Protein AF-A0A841YKP3-F1 (afdb_monomer_lite)

Sequence (85 aa):
MAMQFVNVKVILYGITTFSTLVLPYFTGVMQVSFFVLLLTVIGFSGTCCWAMFGSIFSRIFAEHKRGLNVVMALLLGYCAISILL

pLDDT: mean 78.4, std 10.45, range [43.62, 94.25]

Foldseek 3Di:
DPDVPQPVVLVVVLVCCCVPPPVPPHPDPVVSVVVNVVSVVVSVVVSVVVVVVVVVVVVVCVVPVPVVVVVVVVVVVVVVVVVVD

Radius of gyration: 19.09 Å; chains: 1; bounding box: 46×20×48 Å

Structure (mmCIF, N/CA/C/O backbone):
data_AF-A0A841YKP3-F1
#
_entry.id   AF-A0A841YKP3-F1
#
loop_
_atom_site.group_PDB
_atom_site.id
_atom_site.type_symbol
_atom_site.label_atom_id
_atom_site.label_alt_id
_atom_site.label_comp_id
_atom_site.label_asym_id
_atom_site.label_entity_id
_atom_site.label_seq_id
_atom_site.pdbx_PDB_ins_code
_atom_site.Cartn_x
_atom_site.Cartn_y
_atom_site.Cartn_z
_atom_site.occupancy
_atom_site.B_iso_or_equiv
_atom_site.auth_seq_id
_atom_site.auth_comp_id
_atom_site.auth_asym_id
_atom_site.auth_atom_id
_atom_site.pdbx_PDB_model_num
ATOM 1 N N . MET A 1 1 ? -8.794 -9.632 -16.603 1.00 45.84 1 MET A N 1
ATOM 2 C CA . MET A 1 1 ? -7.841 -9.293 -15.521 1.00 45.84 1 MET A CA 1
ATOM 3 C C . MET A 1 1 ? -8.588 -9.204 -14.189 1.00 45.84 1 MET A C 1
ATOM 5 O O . MET A 1 1 ? -8.728 -8.126 -13.639 1.00 45.84 1 MET A O 1
ATOM 9 N N . ALA A 1 2 ? -9.121 -10.319 -13.682 1.00 50.44 2 ALA A N 1
ATOM 10 C CA . ALA A 1 2 ? -9.889 -10.324 -12.430 1.00 50.44 2 ALA A CA 1
ATOM 11 C C . ALA A 1 2 ? -9.011 -10.247 -11.160 1.00 50.44 2 ALA A C 1
ATOM 13 O O . ALA A 1 2 ? -9.541 -10.159 -10.063 1.00 50.44 2 ALA A O 1
ATOM 14 N N . MET A 1 3 ? -7.679 -10.327 -11.274 1.00 45.56 3 MET A N 1
ATOM 15 C CA . MET A 1 3 ? -6.816 -10.647 -10.133 1.00 45.56 3 MET A CA 1
ATOM 16 C C . MET A 1 3 ? -5.415 -10.035 -10.249 1.00 45.56 3 MET A C 1
ATOM 18 O O . MET A 1 3 ? -4.413 -10.733 -10.334 1.00 45.56 3 MET A O 1
ATOM 22 N N . GLN A 1 4 ? -5.311 -8.715 -10.180 1.00 43.62 4 GLN A N 1
ATOM 23 C CA . GLN A 1 4 ? -4.399 -8.220 -9.157 1.00 43.62 4 GLN A CA 1
ATOM 24 C C . GLN A 1 4 ? -5.331 -7.961 -7.995 1.00 43.62 4 GLN A C 1
ATOM 26 O O . GLN A 1 4 ? -6.043 -6.960 -8.017 1.00 43.62 4 GLN A O 1
ATOM 31 N N . PHE A 1 5 ? -5.454 -8.942 -7.092 1.00 54.28 5 PHE A N 1
ATOM 32 C CA . PHE A 1 5 ? -6.195 -8.764 -5.847 1.00 54.28 5 PHE A CA 1
ATOM 33 C C . PHE A 1 5 ? -5.878 -7.365 -5.350 1.00 54.28 5 PHE A C 1
ATOM 35 O O . PHE A 1 5 ? -4.694 -7.053 -5.185 1.00 54.28 5 PHE A O 1
ATOM 42 N N . VAL A 1 6 ? -6.914 -6.524 -5.256 1.00 56.97 6 VAL A N 1
ATOM 43 C CA . VAL A 1 6 ? -6.824 -5.148 -4.765 1.00 56.97 6 VAL A CA 1
ATOM 44 C C . VAL A 1 6 ? -5.755 -5.123 -3.686 1.00 56.97 6 VAL A C 1
ATOM 46 O O . VAL A 1 6 ? -5.885 -5.854 -2.710 1.00 56.97 6 VAL A O 1
ATOM 49 N N . ASN A 1 7 ? -4.663 -4.408 -3.982 1.00 70.44 7 ASN A N 1
ATOM 50 C CA . ASN A 1 7 ? -3.379 -4.410 -3.285 1.00 70.44 7 ASN A CA 1
ATOM 51 C C . ASN A 1 7 ? -3.400 -5.223 -1.972 1.00 70.44 7 ASN A C 1
ATOM 53 O O . ASN A 1 7 ? -3.800 -4.694 -0.937 1.00 70.44 7 ASN A O 1
ATOM 57 N N . VAL A 1 8 ? -3.000 -6.506 -2.005 1.00 71.75 8 VAL A N 1
ATOM 58 C CA . VAL A 1 8 ? -3.016 -7.409 -0.825 1.00 71.75 8 VAL A CA 1
ATOM 59 C C . VAL A 1 8 ? -2.384 -6.761 0.412 1.00 71.75 8 VAL A C 1
ATOM 61 O O . VAL A 1 8 ? -2.801 -7.030 1.535 1.00 71.75 8 VAL A O 1
ATOM 64 N N . LYS A 1 9 ? -1.430 -5.844 0.221 1.00 76.38 9 LYS A N 1
ATOM 65 C CA . LYS A 1 9 ? -0.798 -5.066 1.291 1.00 76.38 9 LYS A CA 1
ATOM 66 C C . LYS A 1 9 ? -1.800 -4.233 2.099 1.00 76.38 9 LYS A C 1
ATOM 68 O O . LYS A 1 9 ? -1.621 -4.116 3.303 1.00 76.38 9 LYS A O 1
ATOM 73 N N . VAL A 1 10 ? -2.848 -3.690 1.475 1.00 77.81 10 VAL A N 1
ATOM 74 C CA . VAL A 1 10 ? -3.927 -2.948 2.157 1.00 77.81 10 VAL A CA 1
ATOM 75 C C . VAL A 1 10 ? -4.777 -3.883 3.016 1.00 77.81 10 VAL A C 1
ATOM 77 O O . VAL A 1 10 ? -5.114 -3.538 4.145 1.00 77.81 10 VAL A O 1
ATOM 80 N N . ILE A 1 11 ? -5.069 -5.089 2.524 1.00 79.56 11 ILE A N 1
ATOM 81 C CA . ILE A 1 11 ? -5.808 -6.108 3.285 1.00 79.56 11 ILE A CA 1
ATOM 82 C C . ILE A 1 11 ? -4.974 -6.566 4.488 1.00 79.56 11 ILE A C 1
ATOM 84 O O . ILE A 1 11 ? -5.463 -6.576 5.617 1.00 79.56 11 ILE A O 1
ATOM 88 N N . LEU A 1 12 ? -3.692 -6.875 4.267 1.00 84.62 12 LEU A N 1
ATOM 89 C CA . LEU A 1 12 ? -2.756 -7.243 5.332 1.00 84.62 12 LEU A CA 1
ATOM 90 C C . LEU A 1 12 ? -2.574 -6.114 6.349 1.00 84.62 12 LEU A C 1
ATOM 92 O O . LEU A 1 12 ? -2.547 -6.388 7.545 1.00 84.62 12 LEU A O 1
ATOM 96 N N . TYR A 1 13 ? -2.498 -4.859 5.901 1.00 84.62 13 TYR A N 1
ATOM 97 C CA . TYR A 1 13 ? -2.471 -3.684 6.774 1.00 84.62 13 TYR A CA 1
ATOM 98 C C . TYR A 1 13 ? -3.723 -3.603 7.653 1.00 84.62 13 TYR A C 1
ATOM 100 O O . TYR A 1 13 ? -3.605 -3.412 8.862 1.00 84.62 13 TYR A O 1
ATOM 108 N N . GLY A 1 14 ? -4.907 -3.804 7.069 1.00 83.56 14 GLY A N 1
ATOM 109 C CA . GLY A 1 14 ? -6.165 -3.836 7.807 1.00 83.56 14 GLY A CA 1
ATOM 110 C C . GLY A 1 14 ? -6.164 -4.907 8.895 1.00 83.56 14 GLY A C 1
ATOM 111 O O . GLY A 1 14 ? -6.380 -4.593 10.061 1.00 83.56 14 GLY A O 1
ATOM 112 N N . ILE A 1 15 ? -5.843 -6.152 8.534 1.00 82.69 15 ILE A N 1
ATOM 113 C CA . ILE A 1 15 ? -5.829 -7.291 9.465 1.00 82.69 15 ILE A CA 1
ATOM 114 C C . ILE A 1 15 ? -4.785 -7.096 10.570 1.00 82.69 15 ILE A C 1
ATOM 116 O O . ILE A 1 15 ? -5.093 -7.300 11.743 1.00 82.69 15 ILE A O 1
ATOM 120 N N . THR A 1 16 ? -3.565 -6.682 10.221 1.00 85.12 16 THR A N 1
ATOM 121 C CA . THR A 1 16 ? -2.493 -6.470 11.207 1.00 85.12 16 THR A CA 1
ATOM 122 C C . THR A 1 16 ? -2.841 -5.349 12.170 1.00 85.12 16 THR A C 1
ATOM 124 O O . THR A 1 16 ? -2.835 -5.587 13.369 1.00 85.12 16 THR A O 1
ATOM 127 N N . THR A 1 17 ? -3.231 -4.175 11.672 1.00 81.81 17 THR A N 1
ATOM 128 C CA . THR A 1 17 ? -3.625 -3.026 12.505 1.00 81.81 17 THR A CA 1
ATOM 129 C C . THR A 1 17 ? -4.807 -3.373 13.406 1.00 81.81 17 THR A C 1
ATOM 131 O O . THR A 1 17 ? -4.816 -3.034 14.587 1.00 81.81 17 THR A O 1
ATOM 134 N N . PHE A 1 18 ? -5.797 -4.092 12.878 1.00 81.25 18 PHE A N 1
ATOM 135 C CA . PHE A 1 18 ? -6.949 -4.508 13.666 1.00 81.25 18 PHE A CA 1
ATOM 136 C C . PHE A 1 18 ? -6.546 -5.496 14.771 1.00 81.25 18 PHE A C 1
ATOM 138 O O . PHE A 1 18 ? -6.906 -5.311 15.933 1.00 81.25 18 PHE A O 1
ATOM 145 N N . SER A 1 19 ? -5.726 -6.496 14.440 1.00 78.44 19 SER A N 1
ATOM 146 C CA . SER A 1 19 ? -5.286 -7.523 15.388 1.00 78.44 19 SER A CA 1
ATOM 147 C C . SER A 1 19 ? -4.289 -7.024 16.435 1.00 78.44 19 SER A C 1
ATOM 149 O O . SER A 1 19 ? -4.302 -7.547 17.546 1.00 78.44 19 SER A O 1
ATOM 151 N N . THR A 1 20 ? -3.416 -6.065 16.112 1.00 78.12 20 THR A N 1
ATOM 152 C CA . THR A 1 20 ? -2.360 -5.595 17.029 1.00 78.12 20 THR A CA 1
ATOM 153 C C . THR A 1 20 ? -2.758 -4.366 17.834 1.00 78.12 20 THR A C 1
ATOM 155 O O . THR A 1 20 ? -2.281 -4.213 18.956 1.00 78.12 20 THR A O 1
ATOM 158 N N . LEU A 1 21 ? -3.622 -3.498 17.297 1.00 72.94 21 LEU A N 1
ATOM 159 C CA . LEU A 1 21 ? -3.956 -2.215 17.926 1.00 72.94 21 LEU A CA 1
ATOM 160 C C . LEU A 1 21 ? -5.410 -2.126 18.399 1.00 72.94 21 LEU A C 1
ATOM 162 O O . LEU A 1 21 ? -5.669 -1.44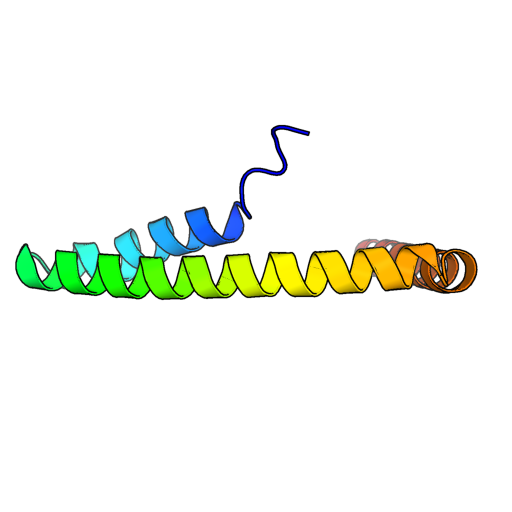0 19.384 1.00 72.94 21 LEU A O 1
ATOM 166 N N . VAL A 1 22 ? -6.356 -2.810 17.745 1.00 72.75 22 VAL A N 1
ATOM 167 C CA . VAL A 1 22 ? -7.788 -2.689 18.080 1.00 72.75 22 VAL A CA 1
ATOM 168 C C . VAL A 1 22 ? -8.235 -3.773 19.062 1.00 72.75 22 VAL A C 1
ATOM 170 O O . VAL A 1 22 ? -8.709 -3.443 20.146 1.00 72.75 22 VAL A O 1
ATOM 173 N N . LEU A 1 23 ? -8.035 -5.055 18.733 1.00 69.69 23 LEU A N 1
ATOM 174 C CA . LEU A 1 23 ? -8.471 -6.177 19.580 1.00 69.69 23 LEU A CA 1
ATOM 175 C C . LEU A 1 23 ? -7.896 -6.200 21.017 1.00 69.69 23 LEU A C 1
ATOM 177 O O . LEU A 1 23 ? -8.658 -6.525 21.926 1.00 69.69 23 LEU A O 1
ATOM 181 N N . PRO A 1 24 ? -6.606 -5.892 21.268 1.00 66.88 24 PRO A N 1
ATOM 182 C CA . PRO A 1 24 ? -6.051 -6.004 22.620 1.00 66.88 24 PRO A CA 1
ATOM 183 C C . PRO A 1 24 ? -6.356 -4.806 23.532 1.00 66.88 24 PRO A C 1
ATOM 185 O O . PRO A 1 24 ? -6.284 -4.951 24.749 1.00 66.88 24 PRO A O 1
ATOM 188 N N . TYR A 1 25 ? -6.705 -3.638 22.979 1.00 65.56 25 TYR A N 1
ATOM 189 C CA . TYR A 1 25 ? -6.879 -2.401 23.756 1.00 65.56 25 TYR A CA 1
ATOM 190 C C . TYR A 1 25 ? -8.330 -1.904 23.829 1.00 65.56 25 TYR A C 1
ATOM 192 O O . TYR A 1 25 ? -8.651 -1.129 24.730 1.00 65.56 25 TYR A O 1
ATOM 200 N N . PHE A 1 26 ? -9.220 -2.350 22.933 1.00 64.19 26 PHE A N 1
ATOM 201 C CA . PHE A 1 26 ? -10.588 -1.832 22.844 1.00 64.19 26 PHE A CA 1
ATOM 202 C C . PHE A 1 26 ? -11.628 -2.952 22.701 1.00 64.19 26 PHE A C 1
ATOM 204 O O . PHE A 1 26 ? -11.739 -3.596 21.662 1.00 64.19 26 PHE A O 1
ATOM 211 N N . THR A 1 27 ? -12.446 -3.152 23.738 1.00 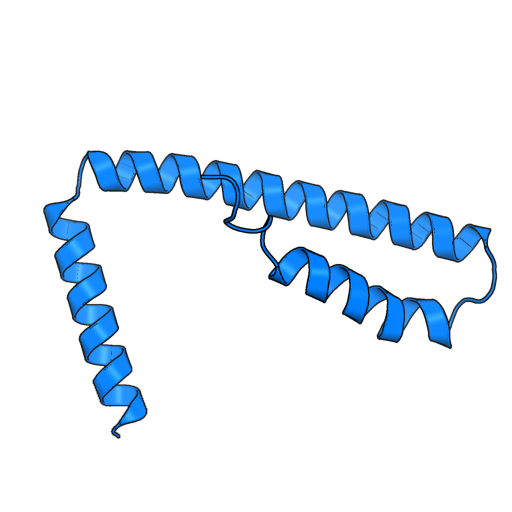66.50 27 THR A N 1
ATOM 212 C CA . THR A 1 27 ? -13.561 -4.122 23.755 1.00 66.50 27 THR A CA 1
ATOM 213 C C . THR A 1 27 ? -14.929 -3.483 23.474 1.00 66.50 27 THR A C 1
ATOM 215 O O . THR A 1 27 ? -15.911 -4.188 23.247 1.00 66.50 27 THR A O 1
ATOM 218 N N . GLY A 1 28 ? -15.018 -2.147 23.461 1.00 75.81 28 GLY A N 1
ATOM 219 C C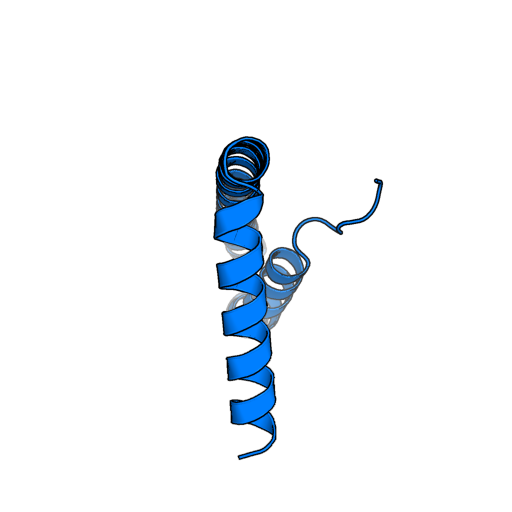A . GLY A 1 28 ? -16.258 -1.415 23.200 1.00 75.81 28 GLY A CA 1
ATOM 220 C C . GLY A 1 28 ? -16.618 -1.370 21.713 1.00 75.81 28 GLY A C 1
ATOM 221 O O . GLY A 1 28 ? -15.886 -0.792 20.910 1.00 75.81 28 GLY A O 1
ATOM 222 N N . VAL A 1 29 ? -17.793 -1.900 21.350 1.00 73.19 29 VAL A N 1
ATOM 223 C CA . VAL A 1 29 ? -18.295 -1.998 19.959 1.00 73.19 29 VAL A CA 1
ATOM 224 C C . VAL A 1 29 ? -18.233 -0.656 19.209 1.00 73.19 29 VAL A C 1
ATOM 226 O O . VAL A 1 29 ? -17.864 -0.605 18.036 1.00 73.19 29 VAL A O 1
ATOM 229 N N . MET A 1 30 ? -18.523 0.451 19.899 1.00 76.31 30 MET A N 1
ATOM 230 C CA . MET A 1 30 ? -18.499 1.796 19.319 1.00 76.31 30 MET A CA 1
ATOM 231 C C . MET A 1 30 ? -17.077 2.263 18.957 1.00 76.31 30 MET A C 1
ATOM 233 O O . MET A 1 30 ? -16.872 2.801 17.871 1.00 76.31 30 MET A O 1
ATOM 237 N N . GLN A 1 31 ? -16.078 1.995 19.803 1.00 76.75 31 GLN A N 1
ATOM 238 C CA . GLN A 1 31 ? -14.676 2.361 19.544 1.00 76.75 31 GLN A CA 1
ATOM 239 C C . GLN A 1 31 ? -14.101 1.553 18.380 1.00 76.75 31 GLN A C 1
ATOM 241 O O . GLN A 1 31 ? -13.471 2.110 17.482 1.00 76.75 31 GLN A O 1
ATOM 246 N N . VAL A 1 32 ? -14.393 0.252 18.354 1.00 80.38 32 VAL A N 1
ATOM 247 C CA . VAL A 1 32 ? -13.991 -0.641 17.264 1.00 80.38 32 VAL A CA 1
ATOM 248 C C . VAL A 1 32 ? -14.579 -0.164 15.934 1.00 80.38 32 VAL A C 1
ATOM 250 O O . VAL A 1 32 ? -13.845 -0.044 14.956 1.00 80.38 32 VAL A O 1
ATOM 253 N N . SER A 1 33 ? -15.870 0.193 15.896 1.00 79.69 33 SER A N 1
ATOM 254 C CA . SER A 1 33 ? -16.520 0.682 14.670 1.00 79.69 33 SER A CA 1
ATOM 255 C C . SER A 1 33 ? -15.877 1.956 14.106 1.00 79.69 33 SER A C 1
ATO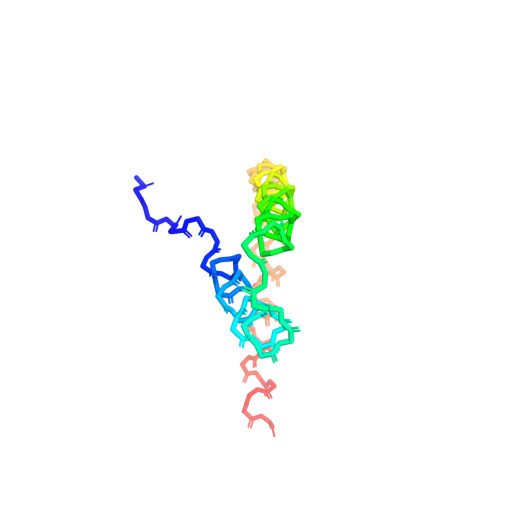M 257 O O . SER A 1 33 ? -15.709 2.078 12.891 1.00 79.69 33 SER A O 1
ATOM 259 N N . PHE A 1 34 ? -15.440 2.871 14.979 1.00 83.88 34 PHE A N 1
ATOM 260 C CA . PHE A 1 34 ? -14.767 4.103 14.577 1.00 83.88 34 PHE A CA 1
ATOM 261 C C . PHE A 1 34 ? -13.392 3.823 13.958 1.00 83.88 34 PHE A C 1
ATOM 263 O O . PHE A 1 34 ? -13.070 4.359 12.896 1.00 83.88 34 PHE A O 1
ATOM 270 N N . PHE A 1 35 ? -12.607 2.928 14.567 1.00 82.31 35 PHE A N 1
ATOM 271 C CA . PHE A 1 35 ? -11.321 2.507 14.010 1.00 82.31 35 PHE A CA 1
ATOM 272 C C . PHE A 1 35 ? -11.479 1.790 12.666 1.00 82.31 35 PHE A C 1
ATOM 274 O O . PHE A 1 35 ? -10.727 2.096 11.743 1.00 82.31 35 PHE A O 1
ATOM 281 N N . VAL A 1 36 ? -12.474 0.907 12.505 1.00 83.62 36 VAL A N 1
ATOM 282 C CA . VAL A 1 36 ? -12.765 0.264 11.206 1.00 83.62 36 VAL A CA 1
ATOM 283 C C . VAL A 1 36 ? -13.062 1.307 10.130 1.00 83.62 36 VAL A C 1
ATOM 285 O O . VAL A 1 36 ? -12.529 1.209 9.022 1.00 83.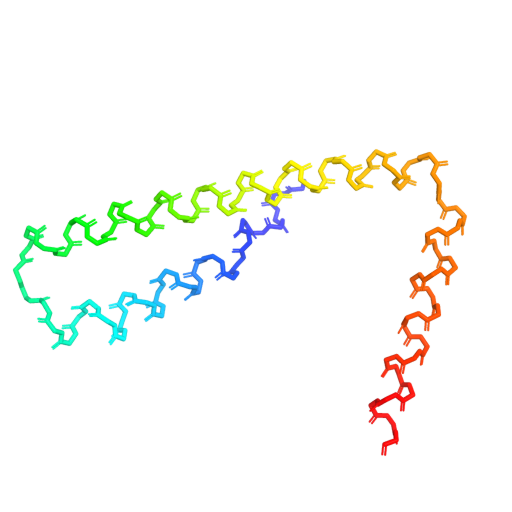62 36 VAL A O 1
ATOM 288 N N . LEU A 1 37 ? -13.882 2.315 10.441 1.00 86.06 37 LEU A N 1
ATOM 289 C CA . LEU A 1 37 ? -14.195 3.397 9.505 1.00 86.06 37 LEU A CA 1
ATOM 290 C C . LEU A 1 37 ? -12.935 4.159 9.084 1.00 86.06 37 LEU A C 1
ATOM 292 O O . LEU A 1 37 ? -12.697 4.337 7.889 1.00 86.06 37 LEU A O 1
ATOM 296 N N . LEU A 1 38 ? -12.094 4.539 10.049 1.00 86.94 38 LEU A N 1
ATOM 297 C CA . LEU A 1 38 ? -10.817 5.209 9.791 1.00 86.94 38 LEU A CA 1
ATOM 298 C C . LEU A 1 38 ? -9.902 4.368 8.891 1.00 86.94 38 LEU A C 1
ATOM 300 O O . LEU A 1 38 ? -9.410 4.854 7.872 1.00 86.94 38 LEU A O 1
ATOM 304 N N . LEU A 1 39 ? -9.724 3.090 9.228 1.00 85.50 39 LEU A N 1
ATOM 305 C CA . LEU A 1 39 ? -8.932 2.141 8.445 1.00 85.50 39 LEU A CA 1
ATOM 306 C C . LEU A 1 39 ? -9.460 1.977 7.019 1.00 85.50 39 LEU A C 1
ATOM 308 O O . LEU A 1 39 ? -8.671 1.900 6.077 1.00 85.50 39 LEU A O 1
ATOM 312 N N . THR A 1 40 ? -10.780 1.966 6.847 1.00 86.06 40 THR A N 1
ATOM 313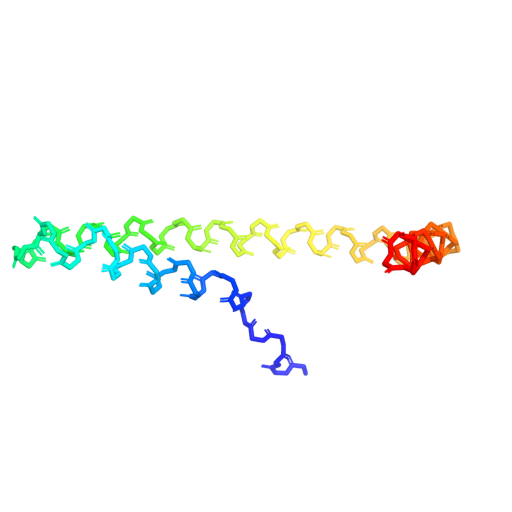 C CA . THR A 1 40 ? -11.419 1.851 5.532 1.00 86.06 40 THR A CA 1
ATOM 314 C C . THR A 1 40 ? -11.137 3.085 4.676 1.00 86.06 40 THR A C 1
ATOM 316 O O . THR A 1 40 ? -10.772 2.943 3.510 1.00 86.06 40 THR A O 1
ATOM 319 N N . VAL A 1 41 ? -11.219 4.292 5.245 1.00 87.94 41 VAL A N 1
ATOM 320 C CA . VAL A 1 41 ? -10.895 5.546 4.538 1.00 87.94 41 VAL A CA 1
ATOM 321 C C . VAL A 1 41 ? -9.414 5.597 4.145 1.00 87.94 41 VAL A C 1
ATOM 323 O O . VAL A 1 41 ? -9.074 5.979 3.021 1.00 87.94 41 VAL A O 1
ATOM 326 N N . ILE A 1 42 ? -8.517 5.155 5.028 1.00 87.12 42 ILE A N 1
ATOM 327 C CA . ILE A 1 42 ? -7.077 5.087 4.739 1.00 87.12 42 ILE A CA 1
ATOM 328 C C . ILE A 1 42 ? -6.801 4.055 3.633 1.00 87.12 42 ILE A C 1
ATOM 330 O O . ILE A 1 42 ? -6.101 4.353 2.666 1.00 87.12 42 ILE A O 1
ATOM 334 N N . GLY A 1 43 ? -7.399 2.865 3.712 1.00 84.31 43 GLY A N 1
ATOM 335 C CA . GLY A 1 43 ? -7.276 1.839 2.674 1.00 84.31 43 GLY A CA 1
ATOM 336 C C . GLY A 1 43 ? -7.836 2.289 1.320 1.00 84.31 43 GLY A C 1
ATOM 337 O O . GLY A 1 43 ? -7.227 2.038 0.275 1.00 84.31 43 GLY A O 1
ATOM 338 N N . PHE A 1 44 ? -8.959 3.010 1.327 1.00 83.75 44 PHE A N 1
ATOM 339 C CA . PHE A 1 44 ? -9.584 3.558 0.124 1.00 83.75 44 PHE A CA 1
ATOM 340 C C . PHE A 1 44 ? -8.752 4.679 -0.510 1.00 83.75 44 PHE A C 1
ATOM 342 O O . PHE A 1 44 ? -8.530 4.682 -1.719 1.00 83.75 44 PHE A O 1
ATOM 349 N N . SER A 1 45 ? -8.226 5.605 0.292 1.00 86.12 45 SER A N 1
ATOM 350 C CA . SER A 1 45 ? -7.331 6.654 -0.213 1.00 86.12 45 SER A CA 1
ATOM 351 C C . SER A 1 45 ? -6.022 6.066 -0.747 1.00 86.12 45 SER A C 1
ATOM 353 O O . SER A 1 45 ? -5.581 6.448 -1.829 1.00 86.12 45 SER A O 1
ATOM 355 N N . GLY A 1 46 ? -5.452 5.061 -0.075 1.00 83.44 46 GLY A N 1
ATOM 356 C CA . GLY A 1 46 ? -4.272 4.338 -0.551 1.00 83.44 46 GLY A CA 1
ATOM 357 C C . GLY A 1 46 ? -4.504 3.620 -1.884 1.00 83.44 46 GLY A C 1
ATOM 358 O O . GLY A 1 46 ? -3.667 3.705 -2.784 1.00 83.44 46 GLY A O 1
ATOM 359 N N . THR A 1 47 ? -5.653 2.960 -2.053 1.00 82.94 47 THR A N 1
ATOM 360 C CA . THR A 1 47 ? -6.021 2.308 -3.324 1.00 82.94 47 THR A CA 1
ATOM 361 C C . THR A 1 47 ? -6.335 3.315 -4.428 1.00 82.94 47 THR A C 1
ATOM 363 O O . THR A 1 47 ? -5.897 3.103 -5.558 1.00 82.94 47 THR A O 1
ATOM 366 N N . CYS A 1 48 ? -6.990 4.437 -4.117 1.00 82.88 48 CYS A N 1
ATOM 367 C CA . CYS A 1 48 ? -7.197 5.539 -5.061 1.00 82.88 48 CYS A CA 1
ATOM 368 C C . CYS A 1 48 ? -5.871 6.144 -5.534 1.00 82.88 48 CYS A C 1
ATOM 370 O O . CYS A 1 48 ? -5.663 6.300 -6.737 1.00 82.88 48 CYS A O 1
ATOM 372 N N . CYS A 1 49 ? -4.952 6.438 -4.610 1.00 83.56 49 CYS A N 1
ATOM 373 C CA . CYS A 1 49 ? -3.612 6.915 -4.940 1.00 83.56 49 CYS A CA 1
ATOM 374 C C . CYS A 1 49 ? -2.875 5.894 -5.810 1.00 83.56 49 CYS A C 1
ATOM 376 O O . CYS A 1 49 ? -2.338 6.255 -6.852 1.00 83.56 49 CYS A O 1
ATOM 378 N N . TRP A 1 50 ? -2.897 4.613 -5.437 1.00 81.38 50 TRP A N 1
ATOM 379 C CA . TRP A 1 50 ? -2.262 3.557 -6.221 1.00 81.38 50 TRP A CA 1
ATOM 380 C C . TRP A 1 50 ? -2.850 3.438 -7.635 1.00 81.38 50 TRP A C 1
ATOM 382 O O . TRP A 1 50 ? -2.094 3.339 -8.597 1.00 81.38 50 TRP A O 1
ATOM 392 N N . ALA A 1 51 ? -4.174 3.517 -7.785 1.00 81.88 51 ALA A N 1
ATOM 393 C CA . ALA A 1 51 ? -4.837 3.490 -9.087 1.00 81.88 51 ALA A CA 1
ATOM 394 C C . ALA A 1 51 ? -4.505 4.731 -9.934 1.00 81.88 51 ALA A C 1
ATOM 396 O O . ALA A 1 51 ? -4.198 4.600 -11.120 1.00 81.88 51 ALA A O 1
ATOM 397 N N . MET A 1 52 ? -4.499 5.927 -9.333 1.00 82.25 52 MET A N 1
ATOM 398 C CA . MET A 1 52 ? -4.103 7.165 -10.013 1.00 82.25 52 MET A CA 1
ATOM 399 C C . MET A 1 52 ? -2.649 7.102 -10.473 1.00 82.25 52 MET A C 1
ATOM 401 O O . MET A 1 52 ? -2.386 7.251 -11.667 1.00 82.25 52 MET A O 1
ATOM 405 N N . PHE A 1 53 ? -1.712 6.809 -9.570 1.00 81.25 53 PHE A N 1
ATOM 406 C CA . PHE A 1 53 ? -0.300 6.681 -9.922 1.00 81.25 53 PHE A CA 1
ATOM 407 C C . PHE A 1 53 ? -0.070 5.563 -10.933 1.00 81.25 53 PHE A C 1
ATOM 409 O O . PHE A 1 53 ? 0.677 5.777 -11.878 1.00 81.25 53 PHE A O 1
ATOM 416 N N . GLY A 1 54 ? -0.746 4.419 -10.803 1.00 79.94 54 GLY A N 1
ATOM 417 C CA . GLY A 1 54 ? -0.685 3.321 -11.767 1.00 79.94 54 GLY A CA 1
ATOM 418 C C . GLY A 1 54 ? -1.177 3.724 -13.158 1.00 79.94 54 GLY A C 1
ATOM 419 O O . GLY A 1 54 ? -0.538 3.387 -14.152 1.00 79.94 54 GLY A O 1
ATOM 420 N N . SER A 1 55 ? -2.257 4.506 -13.249 1.00 78.38 55 SER A N 1
ATOM 421 C CA . SER A 1 55 ? -2.759 5.026 -14.528 1.00 78.38 55 SER A CA 1
ATOM 422 C C . SER A 1 55 ? -1.796 6.032 -15.168 1.00 78.38 55 SER A C 1
ATOM 424 O O . SER A 1 55 ? -1.529 5.958 -16.370 1.00 78.38 55 SER A O 1
ATOM 426 N N . ILE A 1 56 ? -1.202 6.917 -14.361 1.00 79.31 56 ILE A N 1
ATOM 427 C CA . ILE A 1 56 ? -0.197 7.889 -14.800 1.00 79.31 56 ILE A CA 1
ATOM 428 C C . ILE A 1 56 ? 1.060 7.151 -15.271 1.00 79.31 56 ILE A C 1
ATOM 430 O O . ILE A 1 56 ? 1.533 7.393 -16.380 1.00 79.31 56 ILE A O 1
ATOM 434 N N . PHE A 1 57 ? 1.553 6.190 -14.485 1.00 74.06 57 PHE A N 1
ATOM 435 C CA . PHE A 1 57 ? 2.699 5.359 -14.844 1.00 74.06 57 PHE A CA 1
ATOM 436 C C . PHE A 1 57 ? 2.435 4.549 -16.102 1.00 74.06 57 PHE A C 1
ATOM 438 O O . PHE A 1 57 ? 3.316 4.470 -16.944 1.00 74.06 57 PHE A O 1
ATOM 445 N N . SER A 1 58 ? 1.235 3.990 -16.272 1.00 74.56 58 SER A N 1
ATOM 446 C CA . SER A 1 58 ? 0.868 3.255 -17.484 1.00 74.56 58 SER A CA 1
ATOM 447 C C . SER A 1 58 ? 0.908 4.153 -18.720 1.00 74.56 58 SER A C 1
ATOM 449 O O . SER A 1 58 ? 1.308 3.701 -19.794 1.00 74.56 58 SER A O 1
ATOM 451 N N . ARG A 1 59 ? 0.515 5.424 -18.584 1.00 75.81 59 ARG A N 1
ATOM 452 C CA . ARG A 1 59 ? 0.550 6.406 -19.674 1.00 75.81 59 ARG A CA 1
ATOM 453 C C . ARG A 1 59 ? 1.983 6.829 -20.003 1.00 75.81 59 ARG A C 1
ATOM 455 O O . ARG A 1 59 ? 2.359 6.844 -21.171 1.00 75.81 59 ARG A O 1
ATOM 462 N N . ILE A 1 60 ? 2.803 7.063 -18.978 1.00 73.31 60 ILE A N 1
ATOM 463 C CA . ILE A 1 60 ? 4.237 7.359 -19.116 1.00 73.31 60 ILE A CA 1
ATOM 464 C C . ILE A 1 60 ? 4.987 6.160 -19.719 1.00 73.31 60 ILE A C 1
ATOM 466 O O . ILE A 1 60 ? 5.804 6.334 -20.621 1.00 73.31 60 ILE A O 1
ATOM 470 N N . PHE A 1 61 ? 4.667 4.934 -19.292 1.00 71.00 61 PHE A N 1
ATOM 471 C CA . PHE A 1 61 ? 5.193 3.704 -19.882 1.00 71.00 61 PHE A CA 1
ATOM 472 C C . PHE A 1 61 ? 4.813 3.583 -21.348 1.00 71.00 61 PHE A C 1
ATOM 474 O O . PHE A 1 61 ? 5.645 3.156 -22.135 1.00 71.00 61 PHE A O 1
ATOM 481 N N . ALA A 1 62 ? 3.587 3.949 -21.731 1.00 72.31 62 ALA A N 1
ATOM 482 C CA . ALA A 1 62 ? 3.151 3.875 -23.119 1.00 72.31 62 ALA A CA 1
ATOM 483 C C . ALA A 1 62 ? 3.942 4.825 -24.033 1.00 72.31 62 ALA A C 1
ATOM 485 O O . ALA A 1 62 ? 4.311 4.406 -25.130 1.00 72.31 62 ALA A O 1
ATOM 486 N N . GLU A 1 63 ? 4.247 6.041 -23.571 1.00 76.19 63 GLU A N 1
ATOM 487 C CA . GLU A 1 63 ? 5.028 7.025 -24.334 1.00 76.19 63 GLU A CA 1
ATOM 488 C C . GLU A 1 63 ? 6.546 6.764 -24.313 1.00 76.19 63 GLU A C 1
ATOM 490 O O . GLU A 1 63 ? 7.203 6.898 -25.340 1.00 76.19 63 GLU A O 1
ATOM 495 N N . HIS A 1 64 ? 7.123 6.341 -23.181 1.00 76.81 64 HIS A N 1
ATOM 496 C CA . HIS A 1 64 ? 8.580 6.220 -22.990 1.00 76.81 64 HIS A CA 1
ATOM 497 C C . HIS A 1 64 ? 9.052 4.772 -22.735 1.00 76.81 64 HIS A C 1
ATOM 499 O O . HIS A 1 64 ? 9.948 4.522 -21.923 1.00 76.81 64 HIS A O 1
ATOM 505 N N . LYS A 1 65 ? 8.491 3.795 -23.467 1.00 71.44 65 LYS A N 1
ATOM 506 C CA . LYS A 1 65 ? 8.776 2.348 -23.302 1.00 71.44 65 LYS A CA 1
ATOM 507 C C . LYS A 1 65 ? 10.267 1.996 -23.269 1.00 71.44 65 LYS A C 1
ATOM 509 O O . LYS A 1 65 ? 10.694 1.178 -22.460 1.00 71.44 65 LYS A O 1
ATOM 514 N N . ARG A 1 66 ? 11.068 2.588 -24.165 1.00 71.38 66 ARG A N 1
ATOM 515 C CA . ARG A 1 66 ? 12.486 2.224 -24.348 1.00 71.38 66 ARG A CA 1
ATOM 516 C C . ARG A 1 66 ? 13.362 2.647 -23.168 1.00 71.38 66 ARG A C 1
ATOM 518 O O . ARG A 1 66 ? 14.143 1.835 -22.689 1.00 71.38 66 ARG A O 1
ATOM 525 N N . GLY A 1 67 ? 13.211 3.882 -22.686 1.00 76.38 67 GLY A N 1
ATOM 526 C CA . GLY A 1 67 ? 13.994 4.390 -21.554 1.00 76.38 67 GLY A CA 1
ATOM 527 C C . GLY A 1 67 ? 13.659 3.665 -20.251 1.00 76.38 67 GLY A C 1
ATOM 528 O O . GLY A 1 67 ? 14.555 3.234 -19.530 1.00 76.38 67 GLY A O 1
ATOM 529 N N . LEU A 1 68 ? 12.369 3.442 -19.991 1.00 78.31 68 LEU A N 1
ATOM 530 C CA . LEU A 1 68 ? 11.910 2.773 -18.772 1.00 78.31 68 LEU A CA 1
ATOM 531 C C . LEU A 1 68 ? 12.302 1.294 -18.717 1.00 78.31 68 LEU A C 1
ATOM 533 O O . LEU A 1 68 ? 12.680 0.819 -17.650 1.00 78.31 68 LEU A O 1
ATOM 537 N N . ASN A 1 69 ? 12.295 0.581 -19.849 1.00 80.31 69 ASN A N 1
ATOM 538 C CA . ASN A 1 69 ? 12.777 -0.802 -19.892 1.00 80.31 69 ASN A CA 1
ATOM 539 C C . ASN A 1 69 ? 14.276 -0.912 -19.588 1.00 80.31 69 ASN A C 1
ATOM 541 O O . ASN A 1 69 ? 14.679 -1.843 -18.896 1.00 80.31 69 ASN A O 1
ATOM 545 N N . VAL A 1 70 ? 15.101 0.028 -20.066 1.00 84.94 70 VAL A N 1
ATOM 546 C CA . VAL A 1 70 ? 16.542 0.043 -19.754 1.00 84.94 70 VAL A CA 1
ATOM 547 C C . VAL A 1 70 ? 16.764 0.300 -18.266 1.00 84.94 70 VAL A C 1
ATOM 549 O O . VAL A 1 70 ? 17.541 -0.410 -17.632 1.00 84.94 70 VAL A O 1
ATOM 552 N N . VAL A 1 71 ? 16.037 1.259 -17.689 1.00 87.44 71 VAL A N 1
ATOM 553 C CA . VAL A 1 71 ? 16.089 1.544 -16.249 1.00 87.44 71 VAL A CA 1
ATOM 554 C C . VAL A 1 71 ? 15.658 0.316 -15.440 1.00 87.44 71 VAL A C 1
ATOM 556 O O . VAL A 1 71 ? 16.398 -0.115 -14.560 1.00 87.44 71 VAL A O 1
ATOM 559 N N . MET A 1 72 ? 14.524 -0.310 -15.773 1.00 82.88 72 MET A N 1
ATOM 560 C CA . MET A 1 72 ? 14.070 -1.534 -15.100 1.00 82.88 72 MET A CA 1
ATOM 561 C C . MET A 1 72 ? 15.085 -2.678 -15.205 1.00 82.88 72 MET A C 1
ATOM 563 O O . MET A 1 72 ? 15.332 -3.355 -14.209 1.00 82.88 72 MET A O 1
ATOM 567 N N . ALA A 1 73 ? 15.702 -2.879 -16.373 1.00 87.62 73 ALA A N 1
ATOM 568 C CA . ALA A 1 73 ? 16.728 -3.902 -16.565 1.00 87.62 73 ALA A CA 1
ATOM 569 C C . ALA A 1 73 ? 17.983 -3.637 -15.713 1.00 87.62 73 ALA A C 1
ATOM 571 O O . ALA A 1 73 ? 18.509 -4.564 -15.098 1.00 87.62 73 ALA A O 1
ATOM 572 N N . LEU A 1 74 ? 18.430 -2.380 -15.620 1.00 91.12 74 LEU A N 1
ATOM 573 C CA . LEU A 1 74 ? 19.548 -1.990 -14.754 1.00 91.12 74 LEU A CA 1
ATOM 574 C C . LEU A 1 74 ? 19.229 -2.207 -13.271 1.00 91.12 74 LEU A C 1
ATOM 576 O O . LEU A 1 74 ? 20.059 -2.748 -12.545 1.00 91.12 74 LEU A O 1
ATOM 580 N N . LEU A 1 75 ? 18.023 -1.840 -12.828 1.00 87.88 75 LEU A N 1
ATOM 581 C CA . LEU A 1 75 ? 17.560 -2.081 -11.457 1.00 87.88 75 LEU A CA 1
ATOM 582 C C . LEU A 1 75 ? 17.493 -3.577 -11.124 1.00 87.88 75 LEU A C 1
ATOM 584 O O . LEU A 1 75 ? 17.908 -3.975 -10.039 1.00 87.88 75 LEU A O 1
ATOM 588 N N . LEU A 1 76 ? 17.017 -4.411 -12.053 1.00 87.62 76 LEU A N 1
ATOM 589 C CA . LEU A 1 76 ? 17.005 -5.870 -11.903 1.00 87.62 76 LEU A CA 1
ATOM 590 C C . LEU A 1 76 ? 18.422 -6.442 -11.800 1.00 87.62 76 LEU A C 1
ATOM 592 O O . LEU A 1 76 ? 18.683 -7.255 -10.916 1.00 87.62 76 LEU A O 1
ATOM 596 N N . GLY A 1 77 ? 19.339 -5.983 -12.655 1.00 91.69 77 GLY A N 1
ATOM 597 C CA . GLY A 1 77 ? 20.751 -6.359 -12.583 1.00 91.69 77 GLY A CA 1
ATOM 598 C C . GLY A 1 77 ? 21.385 -5.960 -11.249 1.00 91.69 77 GLY A C 1
ATOM 599 O O . GLY A 1 77 ? 22.026 -6.783 -10.604 1.00 91.69 77 GLY A O 1
ATOM 600 N N . TYR A 1 78 ? 21.139 -4.732 -10.788 1.00 92.62 78 TYR A N 1
ATOM 601 C CA . TYR A 1 78 ? 21.605 -4.260 -9.483 1.00 92.62 78 TYR A CA 1
ATOM 602 C C . TYR A 1 78 ? 21.056 -5.107 -8.328 1.00 92.62 78 TYR A C 1
ATOM 604 O O . TYR A 1 78 ? 21.805 -5.501 -7.439 1.00 92.62 78 TYR A O 1
ATOM 612 N N . CYS A 1 79 ? 19.762 -5.428 -8.353 1.00 89.38 79 CYS A N 1
ATOM 613 C CA . CYS A 1 79 ? 19.125 -6.233 -7.314 1.00 89.38 79 CYS A CA 1
ATOM 614 C C . CYS A 1 79 ? 19.686 -7.663 -7.287 1.00 89.38 79 CYS A C 1
ATOM 616 O O . CYS A 1 79 ? 19.984 -8.185 -6.217 1.00 89.38 79 CYS A O 1
ATOM 618 N N . ALA A 1 80 ? 19.911 -8.265 -8.459 1.00 91.31 80 ALA A N 1
ATOM 619 C CA . ALA A 1 80 ? 20.550 -9.572 -8.569 1.00 91.31 80 ALA A CA 1
ATOM 620 C C . ALA A 1 80 ? 21.971 -9.563 -7.985 1.00 91.31 80 ALA A C 1
ATOM 622 O O . ALA A 1 80 ? 22.320 -10.472 -7.238 1.00 91.31 80 ALA A O 1
ATOM 623 N N . ILE A 1 81 ? 22.758 -8.518 -8.264 1.00 94.25 81 ILE A N 1
ATOM 624 C CA . ILE A 1 81 ? 24.102 -8.350 -7.693 1.00 94.25 81 ILE A CA 1
ATOM 625 C C . ILE A 1 81 ? 24.028 -8.164 -6.173 1.00 94.25 81 ILE A C 1
ATOM 627 O O . ILE A 1 81 ? 24.789 -8.802 -5.461 1.00 94.25 81 ILE A O 1
ATOM 631 N N . SER A 1 82 ? 23.099 -7.351 -5.664 1.00 92.12 82 SER A N 1
ATOM 632 C CA . SER A 1 82 ? 22.938 -7.100 -4.223 1.00 92.12 82 SER A CA 1
ATOM 633 C C . SER A 1 82 ? 22.474 -8.316 -3.416 1.00 92.12 82 SER A C 1
ATOM 635 O O . SER A 1 82 ? 22.622 -8.303 -2.202 1.00 92.12 82 SER A O 1
ATOM 637 N N . ILE A 1 83 ? 21.839 -9.304 -4.050 1.00 90.88 83 ILE A N 1
ATOM 638 C CA . ILE A 1 83 ? 21.460 -10.569 -3.398 1.00 90.88 83 ILE A CA 1
ATOM 639 C C . ILE A 1 83 ? 22.630 -11.563 -3.418 1.00 90.88 83 ILE A C 1
ATOM 641 O O . ILE A 1 83 ? 22.725 -12.417 -2.541 1.00 90.88 83 ILE A O 1
ATOM 645 N N . LEU A 1 84 ? 23.479 -11.490 -4.447 1.00 89.94 84 LEU A N 1
ATOM 646 C CA . LEU A 1 84 ? 24.637 -12.369 -4.627 1.00 89.94 84 LEU A CA 1
ATOM 647 C C . LEU A 1 84 ? 25.869 -11.923 -3.829 1.00 89.94 84 LEU A C 1
ATOM 649 O O . LEU A 1 84 ? 26.688 -12.774 -3.485 1.00 89.94 84 LEU A O 1
ATOM 653 N N . LEU A 1 85 ? 26.012 -10.616 -3.602 1.00 76.50 85 LEU A N 1
ATOM 654 C CA . LEU A 1 85 ? 27.044 -10.000 -2.768 1.00 76.50 85 LEU A CA 1
ATOM 655 C C . LEU A 1 85 ? 26.620 -10.002 -1.295 1.00 76.50 85 LEU A C 1
ATOM 657 O O . LEU A 1 85 ? 27.482 -10.328 -0.451 1.00 76.50 85 LEU A O 1
#

Organism: NCBI:txid1552123

Secondary structure (DSSP, 8-state):
---S-TTHHHHHHHHHHIIIIITTT---HHHHHHHHHHHHHHHHHHHHHHHHHHHHHHHHHHH-HHHHHHHHHHHHHHHHHHHH-